Protein AF-A0A372IQE1-F1 (afdb_monomer_lite)

Foldseek 3Di:
DQDPLFPPVGRDDDPVRVVVLVVLLVLLVVLLVLLVVLVVVLVVLVVCQVVLVVPPPDPPRVSVVVSVVSNVSSVVSNVSSCVSNPTDDPD

Sequence (91 aa):
MANLIIPAAERNLTPDQVDALDRRRQWGLAFQVISGQFGFFAVLLLLWSGQDLSYSPGWIHPMFYYNVLTAVLCVAFALYGSWLKRGRPEY

Structure (mmCIF, N/CA/C/O backbone):
data_AF-A0A372IQE1-F1
#
_entry.id   AF-A0A372IQE1-F1
#
loop_
_atom_site.group_PDB
_atom_site.id
_atom_site.type_symbol
_atom_site.label_atom_id
_atom_site.label_alt_id
_atom_site.label_comp_id
_atom_site.label_asym_id
_atom_site.label_entity_id
_atom_site.label_seq_id
_atom_site.pdbx_PDB_ins_code
_atom_site.Cartn_x
_atom_site.Cartn_y
_atom_site.Cartn_z
_atom_site.occupancy
_atom_site.B_iso_or_equiv
_atom_site.auth_seq_id
_atom_site.auth_comp_id
_atom_site.auth_asym_id
_atom_site.auth_atom_id
_atom_site.pdbx_PDB_model_num
ATOM 1 N N . MET A 1 1 ? -29.158 12.365 23.317 1.00 56.34 1 MET A N 1
ATOM 2 C CA . MET A 1 1 ? -29.433 12.327 21.861 1.00 56.34 1 MET A CA 1
ATOM 3 C C . MET A 1 1 ? -28.331 11.514 21.199 1.00 56.34 1 MET A C 1
ATOM 5 O O . MET A 1 1 ? -27.184 11.687 21.588 1.00 56.34 1 MET A O 1
ATOM 9 N N . ALA A 1 2 ? -28.652 10.600 20.281 1.00 63.50 2 ALA A N 1
ATOM 10 C CA . ALA A 1 2 ? -27.636 9.779 19.619 1.00 63.50 2 ALA A CA 1
ATOM 11 C C . ALA A 1 2 ? -26.766 10.646 18.700 1.00 63.50 2 ALA A C 1
ATOM 13 O O . ALA A 1 2 ? -27.296 11.401 17.883 1.00 63.50 2 ALA A O 1
ATOM 14 N N . ASN A 1 3 ? -25.442 10.540 18.824 1.00 68.44 3 ASN A N 1
ATOM 15 C CA . ASN A 1 3 ? -24.531 11.286 17.969 1.00 68.44 3 ASN A CA 1
ATOM 16 C C . ASN A 1 3 ? -24.587 10.730 16.535 1.00 68.44 3 ASN A C 1
ATOM 18 O O . ASN A 1 3 ? -24.106 9.629 16.262 1.00 68.44 3 ASN A O 1
ATOM 22 N N . LEU A 1 4 ? -25.189 11.489 15.614 1.00 74.44 4 LEU A N 1
ATOM 23 C CA . LEU A 1 4 ? -25.352 11.076 14.218 1.00 74.44 4 LEU A CA 1
ATOM 24 C C . LEU A 1 4 ? -24.032 11.070 13.427 1.00 74.44 4 LEU A C 1
ATOM 26 O O . LEU A 1 4 ? -23.967 10.453 12.365 1.00 74.44 4 LEU A O 1
ATOM 30 N N . ILE A 1 5 ? -22.987 11.711 13.958 1.00 73.69 5 ILE A N 1
ATOM 31 C CA . ILE A 1 5 ? -21.638 11.766 13.376 1.00 73.69 5 ILE A CA 1
ATOM 32 C C . ILE A 1 5 ? -20.991 10.377 13.374 1.00 73.69 5 ILE A C 1
ATOM 34 O O . ILE A 1 5 ? -20.327 10.000 12.407 1.00 73.69 5 ILE A O 1
ATOM 38 N N . ILE A 1 6 ? -21.222 9.606 14.435 1.00 73.69 6 ILE A N 1
ATOM 39 C CA . ILE A 1 6 ? -20.682 8.258 14.594 1.00 73.69 6 ILE A CA 1
ATOM 40 C C . ILE A 1 6 ? -21.467 7.310 13.670 1.00 73.69 6 ILE A C 1
ATOM 42 O O . ILE A 1 6 ? -22.702 7.400 13.628 1.00 73.69 6 ILE A O 1
ATOM 46 N N . PRO A 1 7 ? -20.811 6.408 12.917 1.00 78.44 7 PRO A N 1
ATOM 47 C CA . PRO A 1 7 ? -21.495 5.386 12.129 1.00 78.44 7 PRO A CA 1
ATOM 48 C C . PRO A 1 7 ? -22.480 4.585 12.984 1.00 78.44 7 PRO A C 1
ATOM 50 O O . PRO A 1 7 ? -22.172 4.244 14.119 1.00 78.44 7 PRO A O 1
ATOM 53 N N . ALA A 1 8 ? -23.654 4.242 12.446 1.00 79.38 8 ALA A N 1
ATOM 54 C CA . ALA A 1 8 ? -24.691 3.542 13.215 1.00 79.38 8 ALA A CA 1
ATOM 55 C C . ALA A 1 8 ? -24.189 2.236 13.866 1.00 79.38 8 ALA A C 1
ATOM 57 O O . ALA A 1 8 ? -24.586 1.926 14.985 1.00 79.38 8 ALA A O 1
ATOM 58 N N . ALA A 1 9 ? -23.272 1.528 13.199 1.00 78.88 9 ALA A N 1
ATOM 59 C CA . ALA A 1 9 ? -22.640 0.310 13.705 1.00 78.88 9 ALA A CA 1
ATOM 60 C C . ALA A 1 9 ? -21.690 0.537 14.900 1.00 78.88 9 ALA A C 1
ATOM 62 O O . ALA A 1 9 ? -21.394 -0.408 15.618 1.00 78.88 9 ALA A O 1
ATOM 63 N N . GLU A 1 10 ? -21.215 1.767 15.115 1.00 79.88 10 GLU A N 1
ATOM 64 C CA . GLU A 1 10 ? -20.224 2.112 16.145 1.00 79.88 10 GLU A CA 1
ATOM 65 C C . GLU A 1 10 ? -20.854 2.827 17.363 1.00 79.88 10 GLU A C 1
ATOM 67 O O . GLU A 1 10 ? -20.176 3.083 18.348 1.00 79.88 10 GLU A O 1
ATOM 72 N N . ARG A 1 11 ? -22.162 3.137 17.338 1.00 79.88 11 ARG A N 1
ATOM 73 C CA . ARG A 1 11 ? -22.838 3.941 18.384 1.00 79.88 11 ARG A CA 1
ATOM 74 C C . ARG A 1 11 ? -23.125 3.204 19.693 1.00 79.88 11 ARG A C 1
ATOM 76 O O . ARG A 1 11 ? -23.304 3.861 20.710 1.00 79.88 11 ARG A O 1
ATOM 83 N N . ASN A 1 12 ? -23.224 1.876 19.652 1.00 84.94 12 ASN A N 1
ATOM 84 C CA . ASN A 1 12 ? -23.640 1.041 20.788 1.00 84.94 12 ASN A CA 1
ATOM 85 C C . ASN A 1 12 ? -22.581 -0.021 21.130 1.00 84.94 12 ASN A C 1
ATOM 87 O O . ASN A 1 12 ? -22.929 -1.139 21.507 1.00 84.94 12 ASN A O 1
ATOM 91 N N . LEU A 1 13 ? -21.301 0.296 20.920 1.00 85.75 13 LEU A N 1
ATOM 92 C CA . LEU A 1 13 ? -20.205 -0.622 21.218 1.00 85.75 13 LEU A CA 1
ATOM 93 C C . LEU A 1 13 ? -19.972 -0.710 22.731 1.00 85.75 13 LEU A C 1
ATOM 95 O O . LEU A 1 13 ? -20.084 0.285 23.449 1.00 85.75 13 LEU A O 1
ATOM 99 N N . THR A 1 14 ? -19.633 -1.904 23.215 1.00 90.75 14 THR A N 1
ATOM 100 C CA . THR A 1 14 ? -19.109 -2.080 24.576 1.00 90.75 14 THR A CA 1
ATOM 101 C C . THR A 1 14 ? -17.681 -1.522 24.669 1.00 90.75 14 THR A C 1
ATOM 103 O O . THR A 1 14 ? -17.019 -1.398 23.637 1.00 90.75 14 THR A O 1
ATOM 106 N N . PRO A 1 15 ? -17.162 -1.222 25.875 1.00 89.25 15 PRO A N 1
ATOM 107 C CA . PRO A 1 15 ? -15.782 -0.753 26.038 1.00 89.25 15 PRO A CA 1
ATOM 108 C C . PRO A 1 15 ? -14.745 -1.644 25.329 1.00 89.25 15 PRO A C 1
ATOM 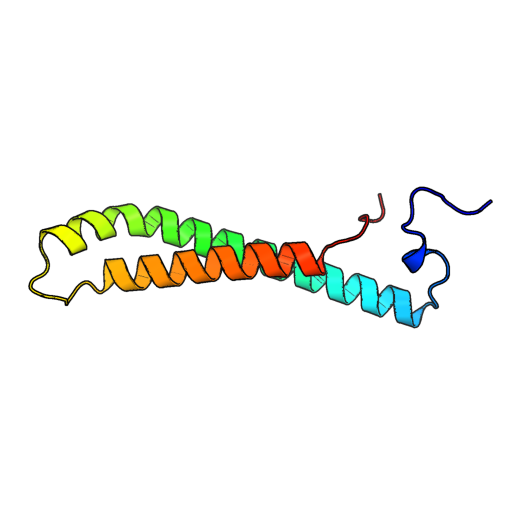110 O O . PRO A 1 15 ? -13.959 -1.150 24.528 1.00 89.25 15 PRO A O 1
ATOM 113 N N . ASP A 1 16 ? -14.838 -2.968 25.490 1.00 92.19 16 ASP A N 1
ATOM 114 C CA . ASP A 1 16 ? -13.923 -3.918 24.833 1.00 92.19 16 ASP A CA 1
ATOM 115 C C . ASP A 1 16 ? -13.990 -3.859 23.294 1.00 92.19 16 ASP A C 1
ATOM 117 O O . ASP A 1 16 ? -13.006 -4.101 22.591 1.00 92.19 16 ASP A O 1
ATOM 121 N N . GLN A 1 17 ? -15.166 -3.549 22.739 1.00 90.38 17 GLN A N 1
ATOM 122 C CA . GLN A 1 17 ? -15.358 -3.415 21.295 1.00 90.38 17 GLN A CA 1
ATOM 123 C C . GLN A 1 17 ? -14.780 -2.103 20.753 1.00 90.38 17 GLN A C 1
ATOM 125 O O . GLN A 1 17 ? -14.316 -2.080 19.610 1.00 90.38 17 GLN A O 1
ATOM 130 N N . VAL A 1 18 ? -14.794 -1.036 21.555 1.00 89.06 18 VAL A N 1
ATOM 131 C CA . VAL A 1 18 ? -14.134 0.236 21.227 1.00 89.06 18 VAL A CA 1
ATOM 132 C C . VAL A 1 18 ? -12.620 0.036 21.186 1.00 89.06 18 VAL A C 1
ATOM 134 O O . VAL A 1 18 ? -12.000 0.346 20.171 1.00 8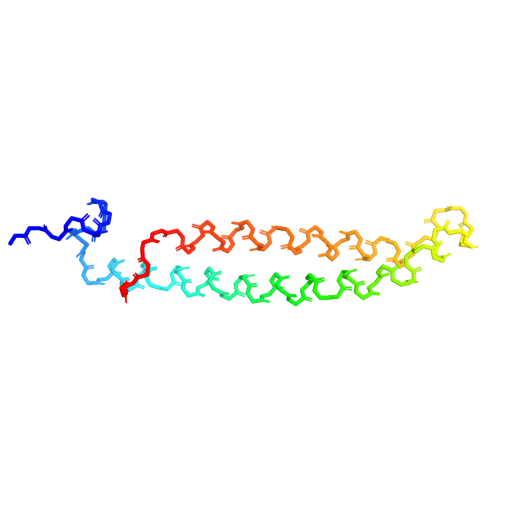9.06 18 VAL A O 1
ATOM 137 N N . ASP A 1 19 ? -12.043 -0.617 22.195 1.00 90.44 19 ASP A N 1
ATOM 138 C CA . ASP A 1 19 ? -10.604 -0.914 22.225 1.00 90.44 19 ASP A CA 1
ATOM 139 C C . ASP A 1 19 ? -10.164 -1.758 21.016 1.00 90.44 19 ASP A C 1
ATOM 141 O O . ASP A 1 19 ? -9.130 -1.507 20.383 1.00 90.44 19 ASP A O 1
ATOM 145 N N . ALA A 1 20 ? -10.972 -2.754 20.637 1.00 91.81 20 ALA A N 1
ATOM 146 C CA . ALA A 1 20 ? -10.720 -3.564 19.448 1.00 91.81 20 ALA A CA 1
ATOM 147 C C . ALA A 1 20 ? -10.802 -2.740 18.147 1.00 91.81 20 ALA A C 1
ATOM 149 O O . ALA A 1 20 ? -10.001 -2.946 17.225 1.00 91.81 20 ALA A O 1
ATOM 150 N N . LEU A 1 21 ? -11.755 -1.807 18.060 1.00 90.69 21 LEU A N 1
ATOM 151 C CA . LEU A 1 21 ? -11.926 -0.900 16.925 1.00 90.69 21 LEU A CA 1
ATOM 152 C C . LEU A 1 21 ? -10.731 0.049 16.782 1.00 90.69 21 LEU A C 1
ATOM 154 O O . LEU A 1 21 ? -10.200 0.202 15.677 1.00 90.69 21 LEU A O 1
ATOM 158 N N . ASP A 1 22 ? -10.271 0.634 17.881 1.00 90.81 22 ASP A N 1
ATOM 159 C CA . ASP A 1 22 ? -9.133 1.548 17.879 1.00 90.81 22 ASP A CA 1
ATOM 160 C C . ASP A 1 22 ? -7.838 0.827 17.543 1.00 90.81 22 ASP A C 1
ATOM 162 O O . ASP A 1 22 ? -7.081 1.282 16.680 1.00 90.81 22 ASP A O 1
ATOM 166 N N . ARG A 1 23 ? -7.624 -0.372 18.094 1.00 93.06 23 ARG A N 1
ATOM 167 C CA . ARG A 1 23 ? -6.480 -1.212 17.724 1.00 93.06 23 ARG A CA 1
ATOM 168 C C . ARG A 1 23 ? -6.484 -1.552 16.234 1.00 93.06 23 ARG A C 1
ATOM 170 O O . ARG A 1 23 ? -5.439 -1.485 15.585 1.00 93.06 23 ARG A O 1
ATOM 177 N N . ARG A 1 24 ? -7.648 -1.874 15.653 1.00 94.06 24 ARG A N 1
ATOM 178 C CA . ARG A 1 24 ? -7.790 -2.093 14.200 1.00 94.06 24 ARG A CA 1
ATOM 179 C C . ARG A 1 24 ? -7.369 -0.853 13.407 1.00 94.06 24 ARG A C 1
ATOM 181 O O . ARG A 1 24 ? -6.648 -0.975 12.417 1.00 94.06 24 ARG A O 1
ATOM 188 N N . ARG A 1 25 ? -7.807 0.335 13.830 1.00 91.88 25 ARG A N 1
ATOM 189 C CA . ARG A 1 25 ? -7.493 1.613 13.167 1.00 91.88 25 ARG A CA 1
ATOM 190 C C . ARG A 1 25 ? -6.015 1.985 13.294 1.00 91.88 25 ARG A C 1
ATOM 192 O O . ARG A 1 25 ? -5.439 2.444 12.310 1.00 91.88 25 ARG A O 1
ATOM 199 N N . GLN A 1 26 ? -5.390 1.730 14.445 1.00 93.88 26 GLN A N 1
ATOM 200 C CA . GLN A 1 26 ? -3.947 1.903 14.650 1.00 93.88 26 GLN A CA 1
ATOM 201 C C . GLN A 1 26 ? -3.136 1.033 13.686 1.00 93.88 26 GLN A C 1
ATOM 203 O O . GLN A 1 26 ? -2.224 1.532 13.028 1.00 93.88 26 GLN A O 1
ATOM 208 N N . TRP A 1 27 ? -3.516 -0.237 13.519 1.00 95.31 27 TRP A N 1
ATOM 209 C CA . TRP A 1 27 ? -2.918 -1.094 12.492 1.00 95.31 27 TRP A CA 1
ATOM 210 C C . TRP A 1 27 ? -3.152 -0.557 11.080 1.00 95.31 27 TRP A C 1
ATOM 212 O O . TRP A 1 27 ? -2.235 -0.566 10.262 1.00 95.31 27 TRP A O 1
ATOM 222 N N . GLY A 1 28 ? -4.348 -0.034 10.798 1.00 95.44 28 GLY A N 1
ATOM 223 C CA . GLY A 1 28 ? -4.641 0.634 9.531 1.00 95.44 28 GLY A CA 1
ATOM 224 C C . GLY A 1 28 ? -3.693 1.801 9.239 1.00 95.44 28 GLY A C 1
ATOM 225 O O . GLY A 1 28 ? -3.161 1.897 8.134 1.00 95.44 28 GLY A O 1
ATOM 226 N N . LEU A 1 29 ? -3.419 2.647 10.237 1.00 94.88 29 LEU A N 1
ATOM 227 C CA . LEU A 1 29 ? -2.442 3.733 10.129 1.00 94.88 29 LEU A CA 1
ATOM 228 C C . LEU A 1 29 ? -1.017 3.201 9.923 1.00 94.88 29 LEU A C 1
ATOM 230 O O . LEU A 1 29 ? -0.309 3.699 9.052 1.00 94.88 29 LEU A O 1
ATOM 234 N N . ALA A 1 30 ? -0.608 2.176 10.673 1.00 96.81 30 ALA A N 1
ATOM 235 C CA . ALA A 1 30 ? 0.707 1.557 10.515 1.00 96.81 30 ALA A CA 1
ATOM 236 C C . ALA A 1 30 ? 0.915 1.030 9.083 1.00 96.81 30 ALA A C 1
ATOM 238 O O . ALA A 1 30 ? 1.946 1.304 8.469 1.00 96.81 30 ALA A O 1
ATOM 239 N N . PHE A 1 31 ? -0.087 0.363 8.500 1.00 97.94 31 PHE A N 1
ATOM 240 C CA . PHE A 1 31 ? -0.032 -0.074 7.103 1.00 97.94 31 PHE A CA 1
ATOM 241 C C . PHE A 1 31 ? 0.037 1.090 6.111 1.00 97.94 31 PHE A C 1
ATOM 243 O O . PHE A 1 31 ? 0.739 0.981 5.110 1.00 97.94 31 PHE A O 1
ATOM 250 N N . GLN A 1 32 ? -0.622 2.221 6.382 1.00 96.81 32 GLN A N 1
ATOM 251 C CA . GLN A 1 32 ? -0.486 3.422 5.546 1.00 96.81 32 GLN A CA 1
ATOM 252 C C . GLN A 1 32 ? 0.936 4.005 5.601 1.00 96.81 32 GLN A C 1
ATOM 254 O O . GLN A 1 32 ? 1.463 4.414 4.569 1.00 96.81 32 GLN A O 1
ATOM 259 N N . VAL A 1 33 ? 1.589 3.997 6.768 1.00 97.94 33 VAL A N 1
ATOM 260 C CA . VAL A 1 33 ? 2.994 4.426 6.901 1.00 97.94 33 VAL A CA 1
ATOM 261 C C . VAL A 1 33 ? 3.924 3.493 6.121 1.00 97.94 33 VAL A C 1
ATOM 263 O O . VAL A 1 33 ? 4.752 3.965 5.344 1.00 97.94 33 VAL A O 1
ATOM 266 N N . ILE A 1 34 ? 3.749 2.177 6.272 1.00 98.25 34 ILE A N 1
ATOM 267 C CA . ILE A 1 34 ? 4.514 1.161 5.531 1.00 98.25 34 ILE A CA 1
ATOM 268 C C . ILE A 1 34 ? 4.306 1.327 4.019 1.00 98.25 34 ILE A C 1
ATOM 270 O O . ILE A 1 34 ? 5.267 1.315 3.253 1.00 98.25 34 ILE A O 1
ATOM 274 N N . SER A 1 35 ? 3.063 1.546 3.584 1.00 98.38 35 SER A N 1
ATOM 275 C CA . SER A 1 35 ? 2.740 1.852 2.189 1.00 98.38 35 SER A CA 1
ATOM 276 C C . SER A 1 35 ? 3.510 3.074 1.685 1.00 98.38 35 SER A C 1
ATOM 278 O O . SER A 1 35 ? 4.133 2.997 0.631 1.00 98.38 35 SER A O 1
ATOM 280 N N . GLY A 1 36 ? 3.555 4.165 2.458 1.00 98.06 36 GLY A N 1
ATOM 281 C CA . GLY A 1 36 ? 4.329 5.358 2.110 1.00 98.06 36 GLY A CA 1
ATOM 282 C C . GLY A 1 36 ? 5.828 5.086 1.951 1.00 98.06 36 GLY A C 1
ATOM 283 O O . GLY A 1 36 ? 6.444 5.596 1.017 1.00 98.06 36 GLY A O 1
ATOM 284 N N . GLN A 1 37 ? 6.409 4.237 2.805 1.00 98.38 37 GLN A N 1
ATOM 285 C CA . GLN A 1 37 ? 7.811 3.817 2.687 1.00 98.38 37 GLN A CA 1
ATOM 286 C C . GLN A 1 37 ? 8.057 3.028 1.394 1.00 98.38 37 GLN A C 1
ATOM 288 O O . GLN A 1 37 ? 8.986 3.346 0.653 1.00 98.38 37 GLN A O 1
ATOM 293 N N . PHE A 1 38 ? 7.206 2.045 1.077 1.00 98.31 38 PHE A N 1
ATOM 294 C CA . PHE A 1 38 ? 7.292 1.318 -0.194 1.00 98.31 38 PHE A CA 1
ATOM 295 C C . PHE A 1 38 ? 7.081 2.246 -1.395 1.00 98.31 38 PHE A C 1
ATOM 297 O O . PHE A 1 38 ? 7.821 2.152 -2.366 1.00 98.31 38 PHE A O 1
ATOM 304 N N . GLY A 1 39 ? 6.127 3.175 -1.327 1.00 98.25 39 GLY A N 1
ATOM 305 C CA . GLY A 1 39 ? 5.884 4.160 -2.380 1.00 98.25 39 GLY A CA 1
ATOM 306 C C . GLY A 1 39 ? 7.102 5.046 -2.636 1.00 98.25 39 GLY A C 1
ATOM 307 O O . GLY A 1 39 ? 7.490 5.241 -3.786 1.00 98.25 39 GLY A O 1
ATOM 308 N N . PHE A 1 40 ? 7.761 5.512 -1.573 1.00 98.19 40 PHE A N 1
ATOM 309 C CA . PHE A 1 40 ? 9.011 6.263 -1.675 1.00 98.19 40 PHE A CA 1
ATOM 310 C C . PHE A 1 40 ? 10.108 5.454 -2.381 1.00 98.19 40 PHE A C 1
ATOM 312 O O . PHE A 1 40 ? 10.710 5.937 -3.341 1.00 98.19 40 PHE A O 1
ATOM 319 N N . PHE A 1 41 ? 10.334 4.204 -1.964 1.00 97.44 41 PHE A N 1
ATOM 320 C CA . PHE A 1 41 ? 11.324 3.341 -2.612 1.00 97.44 41 PHE A CA 1
ATOM 321 C C . PHE A 1 41 ? 10.957 3.000 -4.058 1.00 97.44 41 PHE A C 1
ATOM 323 O O . PHE A 1 41 ? 11.843 2.995 -4.905 1.00 97.44 41 PHE A O 1
ATOM 330 N N . ALA A 1 42 ? 9.681 2.776 -4.373 1.00 97.19 42 ALA A N 1
ATOM 331 C CA . ALA A 1 42 ? 9.233 2.509 -5.739 1.00 97.19 42 ALA A CA 1
ATOM 332 C C . ALA A 1 42 ? 9.533 3.701 -6.662 1.00 97.19 42 ALA A C 1
ATOM 334 O O . ALA A 1 42 ? 10.058 3.522 -7.760 1.00 97.19 42 ALA A O 1
ATOM 335 N N . VAL A 1 43 ? 9.289 4.931 -6.190 1.00 97.56 43 VAL A N 1
ATOM 336 C CA . VAL A 1 43 ? 9.638 6.154 -6.930 1.00 97.56 43 VAL A CA 1
ATOM 337 C C . VAL A 1 43 ? 11.147 6.263 -7.143 1.00 97.56 43 VAL A C 1
ATOM 339 O O . VAL A 1 43 ? 11.576 6.548 -8.258 1.00 97.56 43 VAL A O 1
ATOM 342 N N . LEU A 1 44 ? 11.962 6.000 -6.118 1.00 96.62 44 LEU A N 1
ATOM 343 C CA . LEU A 1 44 ? 13.421 6.011 -6.270 1.00 96.62 44 LEU A CA 1
ATOM 344 C C . LEU A 1 44 ? 13.898 4.956 -7.273 1.00 96.62 44 LEU A C 1
ATOM 346 O O . LEU A 1 44 ? 14.711 5.256 -8.144 1.00 96.62 44 LEU A O 1
ATOM 350 N N . LEU A 1 45 ? 13.371 3.734 -7.196 1.00 96.69 45 LEU A N 1
ATOM 351 C CA . LEU A 1 45 ? 13.759 2.630 -8.074 1.00 96.69 45 LEU A CA 1
ATOM 352 C C . LEU A 1 45 ? 13.446 2.897 -9.552 1.00 96.69 45 LEU A C 1
ATOM 354 O O . LEU A 1 45 ? 14.109 2.313 -10.416 1.00 96.69 45 LEU A O 1
ATOM 358 N N . LEU A 1 46 ? 12.506 3.796 -9.877 1.00 95.06 46 LEU A N 1
ATOM 359 C CA . LEU A 1 46 ? 12.239 4.196 -11.266 1.00 95.06 46 LEU A CA 1
ATOM 360 C C . LEU A 1 46 ? 13.480 4.764 -11.967 1.00 95.06 46 LEU A C 1
ATOM 362 O O . LEU A 1 46 ? 13.622 4.554 -13.171 1.00 95.06 46 LEU A O 1
ATOM 366 N N . LEU A 1 47 ? 14.400 5.401 -11.231 1.00 95.06 47 LEU A N 1
ATOM 367 C CA . LEU A 1 47 ? 15.643 5.954 -11.786 1.00 95.06 47 LEU A CA 1
ATOM 368 C C . LEU A 1 47 ? 16.508 4.883 -12.472 1.00 95.06 47 LEU A C 1
ATOM 370 O O . LEU A 1 47 ? 17.116 5.151 -13.506 1.00 95.06 47 LEU A O 1
ATOM 374 N N . TRP A 1 48 ? 16.531 3.666 -11.922 1.00 94.25 48 TRP A N 1
ATOM 375 C CA . TRP A 1 48 ? 17.341 2.553 -12.432 1.00 94.25 48 TRP A CA 1
ATOM 376 C C . TRP A 1 48 ? 16.526 1.517 -13.200 1.00 94.25 48 TRP A C 1
ATOM 378 O O . TRP A 1 48 ? 17.076 0.819 -14.045 1.00 94.25 48 TRP A O 1
ATOM 388 N N . SER A 1 49 ? 15.215 1.432 -12.965 1.00 95.81 49 SER A N 1
ATOM 389 C CA . SER A 1 49 ? 14.357 0.429 -13.614 1.00 95.81 49 SER A CA 1
ATOM 390 C C . SER A 1 49 ? 14.336 0.577 -15.137 1.00 95.81 49 SER A C 1
ATOM 392 O O . SER A 1 49 ? 14.354 -0.422 -15.847 1.00 95.81 49 SER A O 1
ATOM 394 N N . GLY A 1 50 ? 14.342 1.813 -15.654 1.00 92.94 50 GLY A N 1
ATOM 395 C CA . GLY A 1 50 ? 14.403 2.054 -17.100 1.00 92.94 50 GLY A CA 1
ATOM 396 C C . GLY A 1 50 ? 15.742 1.642 -17.720 1.00 92.94 50 GLY A C 1
ATOM 397 O O . GLY A 1 50 ? 15.772 1.077 -18.813 1.00 92.94 50 GLY A O 1
ATOM 398 N N . GLN A 1 51 ? 16.847 1.874 -17.003 1.00 94.81 51 GLN A N 1
ATOM 399 C CA . GLN A 1 51 ? 18.181 1.441 -17.428 1.00 94.81 51 GLN A CA 1
ATOM 400 C C . GLN A 1 51 ? 18.285 -0.087 -17.425 1.00 94.81 51 GLN A C 1
ATOM 402 O O . GLN A 1 51 ? 18.751 -0.670 -18.398 1.00 94.81 51 GLN A O 1
ATOM 407 N N . ASP A 1 52 ? 17.795 -0.729 -16.365 1.00 95.94 52 ASP A N 1
ATOM 408 C CA . ASP A 1 52 ? 17.799 -2.184 -16.210 1.00 95.94 52 ASP A CA 1
ATOM 409 C C . ASP A 1 52 ? 16.970 -2.880 -17.300 1.00 95.94 52 ASP A C 1
ATOM 411 O O . ASP A 1 52 ? 17.411 -3.868 -17.877 1.00 95.94 52 ASP A O 1
ATOM 415 N N . LEU A 1 53 ? 15.810 -2.323 -17.662 1.00 95.19 53 LEU A N 1
ATOM 416 C CA . LEU A 1 53 ? 15.002 -2.819 -18.784 1.00 95.19 53 LEU A CA 1
ATOM 417 C C . LEU A 1 53 ? 15.685 -2.657 -20.148 1.00 95.19 53 LEU A C 1
ATOM 419 O O . LEU A 1 53 ? 15.429 -3.447 -21.051 1.00 95.19 53 LEU A O 1
ATOM 423 N N . SER A 1 54 ? 16.519 -1.630 -20.315 1.00 95.00 54 SER A N 1
ATOM 424 C CA . SER A 1 54 ? 17.130 -1.305 -21.611 1.00 95.00 54 SER A CA 1
ATOM 425 C C . SER A 1 54 ? 18.441 -2.049 -21.855 1.00 95.00 54 SER A C 1
ATOM 427 O O . SER A 1 54 ? 18.745 -2.401 -22.993 1.00 95.00 54 SER A O 1
ATOM 429 N N . TYR A 1 55 ? 19.242 -2.245 -20.804 1.00 93.69 55 TYR A N 1
ATOM 430 C CA . TYR A 1 55 ? 20.617 -2.730 -20.931 1.00 93.69 55 TYR A CA 1
ATOM 431 C C . TYR A 1 55 ? 20.810 -4.173 -20.476 1.00 93.69 55 TYR A C 1
ATOM 433 O O . TYR A 1 55 ? 21.755 -4.820 -20.931 1.00 93.69 55 TYR A O 1
ATOM 441 N N . SER A 1 56 ? 19.957 -4.693 -19.591 1.00 91.31 56 SER A N 1
ATOM 442 C CA . SER A 1 56 ? 20.155 -6.042 -19.068 1.00 91.31 56 SER A CA 1
ATOM 443 C C . SER A 1 56 ? 19.690 -7.101 -20.080 1.00 91.31 56 SER A C 1
ATOM 445 O O . SER A 1 56 ? 18.639 -6.947 -20.706 1.00 91.31 56 SER A O 1
ATOM 447 N N . PRO A 1 57 ? 20.464 -8.180 -20.288 1.00 92.94 57 PRO A N 1
ATOM 448 C CA . PRO A 1 57 ? 20.166 -9.168 -21.314 1.00 92.94 57 PRO A CA 1
ATOM 449 C C . PRO A 1 57 ? 19.057 -10.143 -20.892 1.00 92.94 57 PRO A C 1
ATOM 451 O O . PRO A 1 57 ? 18.997 -10.615 -19.752 1.00 92.94 57 PRO A O 1
ATOM 454 N N . GLY A 1 58 ? 18.236 -10.542 -21.865 1.00 91.81 58 GLY A N 1
ATOM 455 C CA . GLY A 1 58 ? 17.227 -11.584 -21.684 1.00 91.81 58 GLY A CA 1
ATOM 456 C C . GLY A 1 58 ? 16.139 -11.175 -20.691 1.00 91.81 58 GLY A C 1
ATOM 457 O O . GLY A 1 58 ? 15.463 -10.184 -20.909 1.00 91.81 58 GLY A O 1
ATOM 458 N N . TRP A 1 59 ? 15.954 -11.969 -19.632 1.00 91.31 59 TRP A N 1
ATOM 459 C CA . TRP A 1 59 ? 14.965 -11.732 -18.566 1.00 91.31 59 TRP A CA 1
ATOM 460 C C . TRP A 1 59 ? 15.613 -11.338 -17.231 1.00 91.31 59 TRP A C 1
ATOM 462 O O . TRP A 1 59 ? 14.971 -11.400 -16.180 1.00 91.31 59 TRP A O 1
ATOM 472 N N . ILE A 1 60 ? 16.895 -10.978 -17.232 1.00 94.81 60 ILE A N 1
ATOM 473 C CA . ILE A 1 60 ? 17.640 -10.675 -16.009 1.00 94.81 60 ILE A CA 1
ATOM 474 C C . ILE A 1 60 ? 17.466 -9.187 -15.696 1.00 94.81 60 ILE A C 1
ATOM 476 O O . ILE A 1 60 ? 18.371 -8.399 -15.922 1.00 94.81 60 ILE A O 1
ATOM 480 N N . HIS A 1 61 ? 16.295 -8.807 -15.180 1.00 95.62 61 HIS A N 1
ATOM 481 C CA . HIS A 1 61 ? 15.977 -7.420 -14.810 1.00 95.62 61 HIS A CA 1
ATOM 482 C C . HIS A 1 61 ? 15.711 -7.289 -13.299 1.00 95.62 61 HIS A C 1
ATOM 484 O O . HIS A 1 61 ? 14.562 -7.117 -12.872 1.00 95.62 61 HIS A O 1
ATOM 490 N N . PRO A 1 62 ? 16.744 -7.448 -12.448 1.00 94.12 62 PRO A N 1
ATOM 491 C CA . PRO A 1 62 ? 16.577 -7.490 -10.999 1.00 94.12 62 PRO A CA 1
ATOM 492 C C . PRO A 1 62 ? 15.986 -6.198 -10.425 1.00 94.12 62 PRO A C 1
ATOM 494 O O . PRO A 1 62 ? 15.144 -6.268 -9.528 1.00 94.12 62 PRO A O 1
ATOM 497 N N . MET A 1 63 ? 16.378 -5.028 -10.940 1.00 96.06 63 MET A N 1
ATOM 498 C CA . MET A 1 63 ? 15.861 -3.751 -10.442 1.00 96.06 63 MET A CA 1
ATOM 499 C C . MET A 1 63 ? 14.423 -3.534 -10.878 1.00 96.06 63 MET A C 1
ATOM 501 O O . MET A 1 63 ? 13.610 -3.081 -10.072 1.00 96.06 63 MET A O 1
ATOM 505 N N . PHE A 1 64 ? 14.082 -3.913 -12.109 1.00 96.31 64 PHE A N 1
ATOM 506 C CA . PHE A 1 64 ? 12.700 -3.862 -12.569 1.00 96.31 64 PHE A CA 1
ATOM 507 C C . PHE A 1 64 ? 11.786 -4.755 -11.721 1.00 96.31 64 P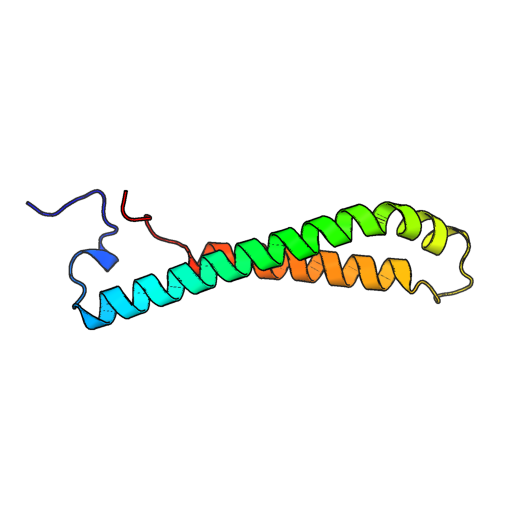HE A C 1
ATOM 509 O O . PHE A 1 64 ? 10.772 -4.277 -11.212 1.00 96.31 64 PHE A O 1
ATOM 516 N N . TYR A 1 65 ? 12.147 -6.026 -11.505 1.00 96.56 65 TYR A N 1
ATOM 517 C CA . TYR A 1 65 ? 11.327 -6.936 -10.697 1.00 96.56 65 TYR A CA 1
ATOM 518 C C . TYR A 1 65 ? 11.189 -6.459 -9.255 1.00 96.56 65 TYR A C 1
ATOM 520 O O . TYR A 1 65 ? 10.097 -6.519 -8.685 1.00 96.56 65 TYR A O 1
ATOM 528 N N . TYR A 1 66 ? 12.272 -5.942 -8.675 1.00 96.69 66 TYR A N 1
ATOM 529 C CA . TYR A 1 66 ? 12.229 -5.393 -7.328 1.00 96.69 66 TYR A CA 1
ATOM 530 C C . TYR A 1 66 ? 11.335 -4.150 -7.244 1.00 96.69 66 TYR A C 1
ATOM 532 O O . TYR A 1 66 ? 10.564 -4.009 -6.292 1.00 96.69 66 TYR A O 1
ATOM 540 N N . ASN A 1 67 ? 11.362 -3.283 -8.259 1.00 97.88 67 ASN A N 1
ATOM 541 C CA . ASN A 1 67 ? 10.474 -2.128 -8.327 1.00 97.88 67 ASN A CA 1
ATOM 542 C C . ASN A 1 67 ? 9.003 -2.551 -8.441 1.00 97.88 67 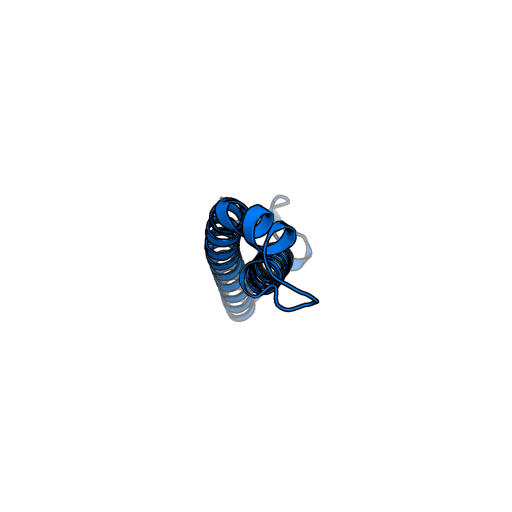ASN A C 1
ATOM 544 O O . ASN A 1 67 ? 8.168 -2.078 -7.674 1.00 97.88 67 ASN A O 1
ATOM 548 N N . VAL A 1 68 ? 8.688 -3.508 -9.320 1.00 97.75 68 VAL A N 1
ATOM 549 C CA . VAL A 1 68 ? 7.327 -4.057 -9.453 1.00 97.75 68 VAL A CA 1
ATOM 550 C C . VAL A 1 68 ? 6.836 -4.628 -8.122 1.00 97.75 68 VAL A C 1
ATOM 552 O O . VAL A 1 68 ? 5.733 -4.297 -7.690 1.00 97.75 68 VAL A O 1
ATOM 555 N N . LEU A 1 69 ? 7.653 -5.428 -7.432 1.00 97.81 69 LEU A N 1
ATOM 556 C CA . LEU A 1 69 ? 7.304 -5.971 -6.117 1.00 97.81 69 LEU A CA 1
ATOM 557 C C . LEU A 1 69 ? 7.029 -4.855 -5.098 1.00 97.81 69 LEU A C 1
ATOM 559 O O . LEU A 1 69 ? 6.012 -4.879 -4.407 1.00 97.81 69 LEU A O 1
ATOM 563 N N . THR A 1 70 ? 7.912 -3.859 -5.033 1.00 97.75 70 THR A N 1
ATOM 564 C CA . THR A 1 70 ? 7.800 -2.706 -4.127 1.00 97.75 70 THR A CA 1
ATOM 565 C C . THR A 1 70 ? 6.518 -1.913 -4.406 1.00 97.75 70 THR A C 1
ATOM 567 O O . THR A 1 70 ? 5.785 -1.570 -3.477 1.00 97.75 70 THR A O 1
ATOM 570 N N . ALA A 1 71 ? 6.186 -1.688 -5.680 1.00 98.12 71 ALA A N 1
ATOM 571 C CA . ALA A 1 71 ? 4.960 -1.015 -6.095 1.00 98.12 71 ALA A CA 1
ATOM 572 C C . ALA A 1 71 ? 3.7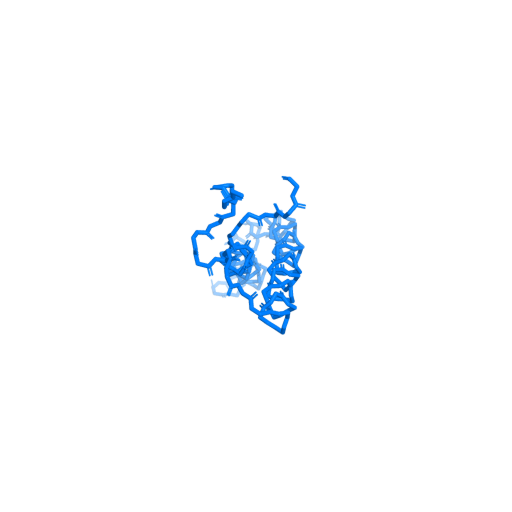02 -1.825 -5.731 1.00 98.12 71 ALA A C 1
ATOM 574 O O . ALA A 1 71 ? 2.736 -1.264 -5.210 1.00 98.12 71 ALA A O 1
ATOM 575 N N . VAL A 1 72 ? 3.720 -3.147 -5.930 1.00 98.50 72 VAL A N 1
ATOM 576 C CA . VAL A 1 72 ? 2.613 -4.037 -5.539 1.00 98.50 72 VAL A CA 1
ATOM 577 C C . VAL A 1 72 ? 2.395 -4.003 -4.026 1.00 98.50 72 VAL A C 1
ATOM 579 O O . VAL A 1 72 ? 1.259 -3.846 -3.580 1.00 98.50 72 VAL A O 1
ATOM 582 N N . LEU A 1 73 ? 3.465 -4.087 -3.231 1.00 98.25 73 LEU A N 1
ATOM 583 C CA . LEU A 1 73 ? 3.382 -3.994 -1.771 1.00 98.25 73 LEU A CA 1
ATOM 584 C C . LEU A 1 73 ? 2.851 -2.629 -1.325 1.00 98.25 73 LEU A C 1
ATOM 586 O O . LEU A 1 73 ? 1.961 -2.572 -0.476 1.00 98.25 73 LEU A O 1
ATOM 590 N N . CYS A 1 74 ? 3.321 -1.538 -1.937 1.00 98.50 74 CYS A N 1
ATOM 591 C CA . CYS A 1 74 ? 2.805 -0.191 -1.692 1.00 98.50 74 CYS A CA 1
ATOM 592 C C . CYS A 1 74 ? 1.281 -0.141 -1.858 1.00 98.50 74 CYS A C 1
ATOM 594 O O . CYS A 1 74 ? 0.578 0.293 -0.941 1.00 98.50 74 CYS A O 1
ATOM 596 N N . VAL A 1 75 ? 0.764 -0.622 -2.994 1.00 98.44 75 VAL A N 1
ATOM 597 C CA . VAL A 1 75 ? -0.677 -0.631 -3.287 1.00 98.44 75 VAL A CA 1
ATOM 598 C C . VAL A 1 75 ? -1.435 -1.548 -2.326 1.00 98.44 75 VAL A C 1
ATOM 600 O O . VAL A 1 75 ? -2.461 -1.143 -1.781 1.00 98.44 75 VAL A O 1
A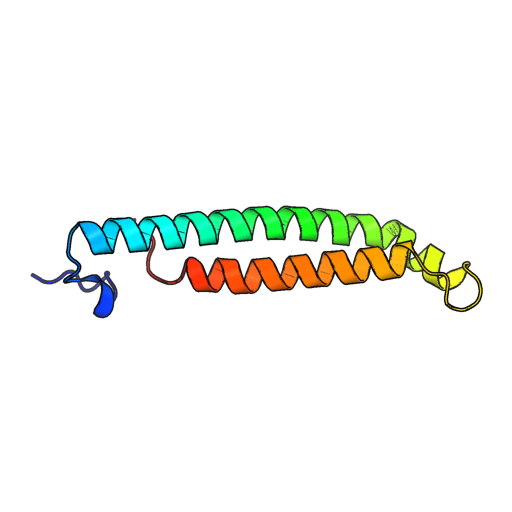TOM 603 N N . ALA A 1 76 ? -0.930 -2.754 -2.058 1.00 98.38 76 ALA A N 1
ATOM 604 C CA . ALA A 1 76 ? -1.573 -3.702 -1.150 1.00 98.38 76 ALA A CA 1
ATOM 605 C C . ALA A 1 76 ? -1.727 -3.122 0.266 1.00 98.38 76 ALA A C 1
ATOM 607 O O . ALA A 1 76 ? -2.822 -3.147 0.835 1.00 98.38 76 ALA A O 1
ATOM 608 N N . PHE A 1 77 ? -0.660 -2.531 0.813 1.00 98.19 77 PHE A N 1
ATOM 609 C CA . PHE A 1 77 ? -0.697 -1.892 2.127 1.00 98.19 77 PHE A CA 1
ATOM 610 C C . PHE A 1 77 ? -1.546 -0.617 2.141 1.00 98.19 77 PHE A C 1
ATOM 612 O O . PHE A 1 77 ? -2.243 -0.375 3.127 1.00 98.19 77 PHE A O 1
ATOM 619 N N . ALA A 1 78 ? -1.567 0.163 1.053 1.00 97.44 78 ALA A N 1
ATOM 620 C CA . ALA A 1 78 ? -2.441 1.333 0.936 1.00 97.44 78 ALA A CA 1
ATOM 621 C C . ALA A 1 78 ? -3.919 0.933 1.029 1.00 97.44 78 ALA A C 1
ATOM 623 O O . ALA A 1 78 ? -4.684 1.523 1.801 1.00 97.44 78 ALA A O 1
ATOM 624 N N . LEU A 1 79 ? -4.319 -0.083 0.259 1.00 97.81 79 LEU A N 1
ATOM 625 C CA . LEU A 1 79 ? -5.695 -0.571 0.208 1.00 97.81 79 LEU A CA 1
ATOM 626 C C . LEU A 1 79 ? -6.107 -1.196 1.542 1.00 97.81 79 LEU A C 1
ATOM 628 O O . LEU A 1 79 ? -7.132 -0.816 2.110 1.00 97.81 79 LEU A O 1
ATOM 632 N N . TYR A 1 80 ? -5.292 -2.107 2.079 1.00 97.31 80 TYR A N 1
ATOM 633 C CA . TYR A 1 80 ? -5.603 -2.792 3.331 1.00 97.31 80 TYR A CA 1
ATOM 634 C C . TYR A 1 80 ? -5.584 -1.842 4.535 1.00 97.31 80 TYR A C 1
ATOM 636 O O . TYR A 1 80 ? -6.490 -1.880 5.369 1.00 97.31 80 TYR A O 1
ATOM 644 N N . GLY A 1 81 ? -4.615 -0.924 4.595 1.00 96.06 81 GLY A N 1
ATOM 645 C CA . GLY A 1 81 ? -4.545 0.100 5.636 1.00 96.06 81 GLY A CA 1
ATOM 646 C C . GLY A 1 81 ? -5.756 1.032 5.620 1.00 96.06 81 GLY A C 1
ATOM 647 O O . GLY A 1 81 ? -6.363 1.287 6.662 1.00 96.06 81 GLY A O 1
ATOM 648 N N . SER A 1 82 ? -6.177 1.470 4.430 1.00 95.06 82 SER A N 1
ATOM 649 C CA . SER A 1 82 ? -7.382 2.296 4.263 1.00 95.06 82 SER A CA 1
ATOM 650 C C . SER A 1 82 ? -8.657 1.539 4.637 1.00 95.06 82 SER A C 1
ATOM 652 O O . SER A 1 82 ? -9.545 2.104 5.276 1.00 95.06 82 SER A O 1
ATOM 654 N N . TRP A 1 83 ? -8.733 0.246 4.313 1.00 94.00 83 TRP A N 1
ATOM 655 C CA . TRP A 1 83 ? -9.846 -0.606 4.720 1.00 94.00 83 TRP A CA 1
ATOM 656 C C . TRP A 1 83 ? -9.912 -0.795 6.242 1.00 94.00 83 TRP A C 1
ATOM 658 O O . TRP A 1 83 ? -10.989 -0.686 6.819 1.00 94.00 83 TRP A O 1
ATOM 668 N N . LEU A 1 84 ? -8.785 -1.018 6.922 1.00 92.62 84 LEU A N 1
ATOM 669 C CA . LEU A 1 84 ? -8.743 -1.160 8.385 1.00 92.62 84 LEU A CA 1
ATOM 670 C C . LEU A 1 84 ? -9.096 0.143 9.113 1.00 92.62 84 LEU A C 1
ATOM 672 O O . LEU A 1 84 ? -9.810 0.119 10.122 1.00 92.62 84 LEU A O 1
ATOM 676 N N . LYS A 1 85 ? -8.627 1.277 8.579 1.00 88.88 85 LYS A N 1
ATOM 677 C CA . LYS A 1 85 ? -8.866 2.623 9.116 1.00 88.88 85 LYS A CA 1
ATOM 678 C C . LYS A 1 85 ? -10.285 3.142 8.856 1.00 88.88 85 LYS A C 1
ATOM 680 O O . LYS A 1 85 ? -10.662 4.159 9.430 1.00 88.88 85 LYS A O 1
ATOM 685 N N . ARG A 1 86 ? -11.088 2.457 8.031 1.00 85.94 86 ARG A N 1
ATOM 686 C CA . ARG A 1 86 ? -12.471 2.862 7.735 1.00 85.94 86 ARG A CA 1
ATOM 687 C C . ARG A 1 86 ? -13.285 3.102 9.015 1.00 85.94 86 ARG A C 1
ATOM 689 O O . ARG A 1 86 ? -13.112 2.404 10.019 1.00 85.94 86 ARG A O 1
ATOM 696 N N . GLY A 1 87 ? -14.205 4.056 8.930 1.00 74.12 87 GLY A N 1
ATOM 697 C CA . GLY A 1 87 ? -14.896 4.647 10.078 1.00 74.12 87 GLY A CA 1
ATOM 698 C C . GLY A 1 87 ? -14.490 6.112 10.239 1.00 74.12 87 GLY A C 1
ATOM 699 O O . GLY A 1 87 ? -13.619 6.593 9.510 1.00 74.12 87 GLY A O 1
ATOM 700 N N . ARG A 1 88 ? -15.141 6.849 11.144 1.00 65.19 88 ARG A N 1
ATOM 701 C CA . ARG A 1 88 ? -14.703 8.218 11.445 1.00 65.19 88 ARG A CA 1
ATOM 702 C C . ARG A 1 88 ? -13.587 8.178 12.495 1.00 65.19 88 ARG A C 1
ATOM 704 O O . ARG A 1 88 ? -13.769 7.493 13.500 1.00 65.19 88 ARG A O 1
ATOM 711 N N . PRO A 1 89 ? -12.463 8.888 12.295 1.00 56.53 89 PRO A N 1
ATOM 712 C CA . PRO A 1 89 ? -11.587 9.223 13.406 1.00 56.53 89 PRO A CA 1
ATOM 713 C C . PRO A 1 89 ? -12.372 10.107 14.383 1.00 56.53 89 PRO A C 1
ATOM 715 O O . PRO A 1 89 ? -13.160 10.948 13.950 1.00 56.53 89 PRO A O 1
ATOM 718 N N . GLU A 1 90 ? -12.210 9.868 15.680 1.00 52.31 90 GLU A N 1
ATOM 719 C CA . GLU A 1 90 ? -12.789 10.707 16.728 1.00 52.31 90 GLU A CA 1
ATOM 720 C C . GLU A 1 90 ? -12.092 12.069 16.744 1.00 52.31 90 GLU A C 1
ATOM 722 O O . GLU A 1 90 ? -11.192 12.260 17.546 1.00 52.31 90 GLU A O 1
ATOM 727 N N . TYR A 1 91 ? -12.482 12.971 15.835 1.00 48.34 91 TYR A N 1
ATOM 728 C CA . TYR A 1 91 ? -12.436 14.435 15.967 1.00 48.34 91 TYR A CA 1
ATOM 729 C C . TYR A 1 91 ? -13.512 15.049 15.060 1.00 48.34 91 TYR A C 1
ATOM 731 O O . TYR A 1 91 ? -13.494 14.777 13.835 1.00 48.34 91 TYR A O 1
#

pLDDT: mean 90.33, std 11.19, range [48.34, 98.5]

Secondary structure (DSSP, 8-state):
---TTS-GGGTT--HHHHHHHHHHHHHHHHHHHHHHHHHHHHHHHHHHHHHHHHHS-TT--HHHHHHHHHHHHHHHHHHHHHHHH-S----

Radius of gyration: 19.84 Å; chains: 1; bounding box: 50×26×48 Å

Organism: NCBI:txid2303751